Protein AF-W1XLM0-F1 (afdb_monomer)

Secondary structure (DSSP, 8-state):
-HHHHHHHHHHHHHHHHHHHHHHTTSS-----EES-SS-TT-EE-HHHHHHHHHHHHHHHHHH-SHHHHHHHHHHHHHHHHHHHHHHHHHHHHHHS----

Sequence (100 aa):
LATVIASQAVISGVFSLTRQAVRLGYLSPMRIIHTSEMESGQIYIPFVNWMLYVAVVIVIVSFEHSSNLAAAYGIAVTGTMVLTSILSTTVARQNWHWNK

Organism: NCBI:txid408170

pLDDT: mean 82.06, std 13.85, range [43.0, 97.62]

Solvent-accessible surface area (backbone atoms only — not comparable to full-atom values): 5875 Å² total; per-residue (Å²): 109,70,70,57,55,53,52,51,54,52,55,53,4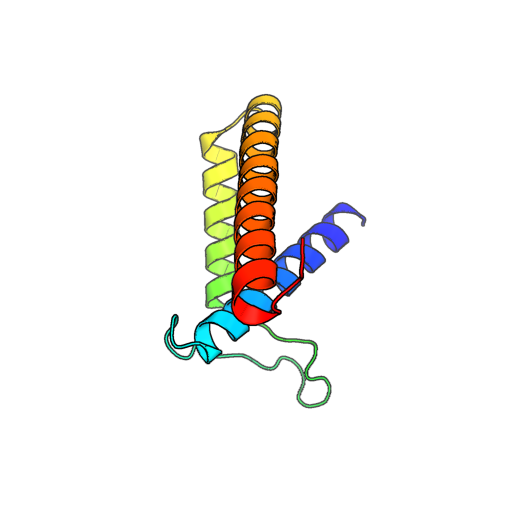9,50,54,51,52,51,50,53,35,34,75,72,64,77,38,79,90,70,79,69,44,68,80,42,99,86,42,96,80,49,73,42,47,66,69,59,54,52,51,50,52,52,52,53,51,50,52,51,70,73,42,76,47,70,68,58,44,51,53,52,49,51,53,52,51,54,50,51,52,52,53,51,52,54,51,50,52,50,47,40,44,70,77,64,60,55,72,133

Foldseek 3Di:
DVVVVVVVVVLLVVVVVVVVCVVVVNDPDADWDPPDPPDPSDTDRPVVVVVVVVVVVCLCVVQVDPVSSVVVVVCVVVVVVVVVVVVVVVCCVPVVVPDD

Structure (mmCIF, N/CA/C/O backbone):
data_AF-W1XLM0-F1
#
_entry.id   AF-W1XLM0-F1
#
loop_
_atom_site.group_PDB
_atom_site.id
_atom_site.type_symbol
_atom_site.label_atom_id
_atom_site.label_alt_id
_atom_site.label_comp_id
_atom_site.label_asym_id
_atom_site.label_entity_id
_atom_site.label_seq_id
_atom_site.pdbx_PDB_ins_code
_atom_site.Cartn_x
_atom_site.Cartn_y
_atom_site.Cartn_z
_atom_site.occupancy
_atom_site.B_is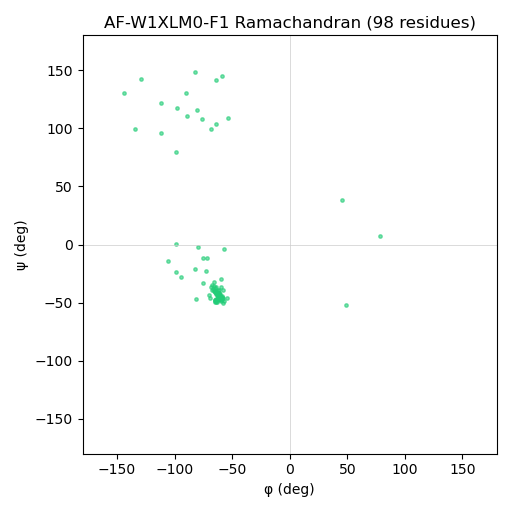o_or_equiv
_atom_site.auth_seq_id
_atom_site.auth_comp_id
_atom_site.auth_asym_id
_atom_site.auth_atom_id
_atom_site.pdbx_PDB_model_num
ATOM 1 N N . LEU A 1 1 ? 17.585 -10.451 -2.277 1.00 81.12 1 LEU A N 1
ATOM 2 C CA . LEU A 1 1 ? 17.111 -10.423 -0.871 1.00 81.12 1 LEU A CA 1
ATOM 3 C C . LEU A 1 1 ? 16.262 -9.181 -0.572 1.00 81.12 1 LEU A C 1
ATOM 5 O O . LEU A 1 1 ? 15.099 -9.348 -0.240 1.00 81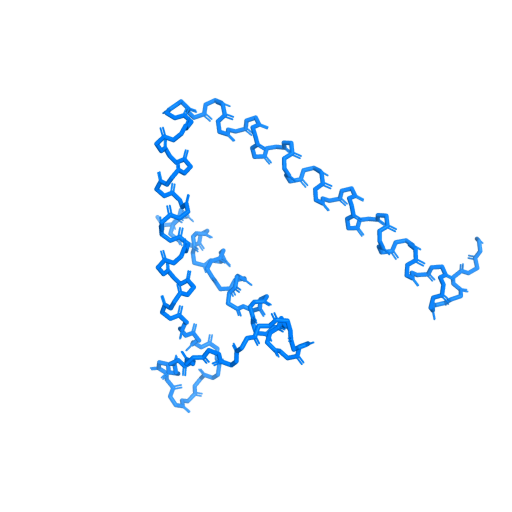.12 1 LEU A O 1
ATOM 9 N N . ALA A 1 2 ? 16.784 -7.957 -0.746 1.00 88.38 2 ALA A N 1
ATOM 10 C CA . ALA A 1 2 ? 16.067 -6.710 -0.429 1.00 88.38 2 ALA A CA 1
ATOM 11 C C . ALA A 1 2 ? 14.688 -6.577 -1.109 1.00 88.38 2 ALA A C 1
ATOM 13 O O . ALA A 1 2 ? 13.703 -6.300 -0.436 1.00 88.38 2 ALA A O 1
ATOM 14 N N . THR A 1 3 ? 14.588 -6.871 -2.411 1.00 88.25 3 THR A N 1
ATOM 15 C CA . THR A 1 3 ? 13.313 -6.850 -3.155 1.00 88.25 3 THR A CA 1
ATOM 16 C C . THR A 1 3 ? 12.280 -7.826 -2.587 1.00 88.25 3 THR A C 1
ATOM 18 O O . THR A 1 3 ? 11.097 -7.511 -2.519 1.00 88.25 3 THR A O 1
ATOM 21 N N . VAL A 1 4 ? 12.729 -8.998 -2.124 1.00 88.12 4 VAL A N 1
ATOM 22 C CA . VAL A 1 4 ? 11.852 -10.014 -1.522 1.00 88.12 4 VAL A CA 1
ATOM 23 C C . VAL A 1 4 ? 11.326 -9.517 -0.178 1.00 88.12 4 VAL A C 1
ATOM 25 O O . VAL A 1 4 ? 10.123 -9.560 0.056 1.00 88.12 4 VAL A O 1
ATOM 28 N N . ILE A 1 5 ? 12.198 -8.964 0.668 1.00 88.94 5 ILE A N 1
ATOM 29 C CA . ILE A 1 5 ? 11.806 -8.398 1.967 1.00 88.94 5 ILE A CA 1
ATOM 30 C C . ILE A 1 5 ? 10.822 -7.236 1.775 1.00 88.94 5 ILE A C 1
ATOM 32 O O . ILE A 1 5 ? 9.785 -7.196 2.434 1.00 88.94 5 ILE A O 1
ATOM 36 N N . ALA A 1 6 ? 11.097 -6.337 0.826 1.00 89.06 6 ALA A N 1
ATOM 37 C CA . ALA A 1 6 ? 10.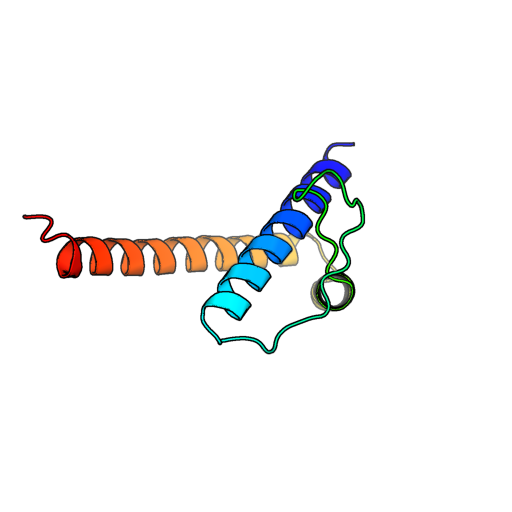199 -5.234 0.494 1.00 89.06 6 ALA A CA 1
ATOM 38 C C . ALA A 1 6 ? 8.817 -5.741 0.047 1.00 89.06 6 ALA A C 1
ATOM 40 O O . ALA A 1 6 ? 7.797 -5.267 0.545 1.00 89.06 6 ALA A O 1
ATOM 41 N N . SER A 1 7 ? 8.770 -6.754 -0.827 1.00 89.69 7 SER A N 1
ATOM 42 C CA . SER A 1 7 ? 7.501 -7.347 -1.270 1.00 89.69 7 SER A CA 1
ATOM 43 C C . SER A 1 7 ? 6.707 -7.979 -0.117 1.00 89.69 7 SER A C 1
ATOM 45 O O . SER A 1 7 ? 5.495 -7.792 -0.030 1.00 89.69 7 SER A O 1
ATOM 47 N N . GLN A 1 8 ? 7.385 -8.650 0.820 1.00 89.62 8 GLN A N 1
ATOM 48 C CA . GLN A 1 8 ? 6.750 -9.263 1.990 1.00 89.62 8 GLN A CA 1
ATOM 49 C C . GLN A 1 8 ? 6.180 -8.223 2.959 1.00 89.62 8 GLN A C 1
ATOM 51 O O . GLN A 1 8 ? 5.080 -8.412 3.485 1.00 89.62 8 GLN A O 1
ATOM 56 N N . ALA A 1 9 ? 6.885 -7.106 3.157 1.00 89.94 9 ALA A N 1
ATOM 57 C CA . ALA A 1 9 ? 6.392 -5.999 3.971 1.00 89.94 9 ALA A CA 1
ATOM 58 C C . ALA A 1 9 ? 5.100 -5.399 3.387 1.00 89.94 9 ALA A C 1
ATOM 60 O O . ALA A 1 9 ? 4.145 -5.158 4.126 1.00 89.94 9 ALA A O 1
ATOM 61 N N . VAL A 1 10 ? 5.031 -5.233 2.060 1.00 90.75 10 VAL A N 1
ATOM 62 C CA . VAL A 1 10 ? 3.827 -4.736 1.372 1.00 90.75 10 VAL A CA 1
ATOM 63 C C . VAL A 1 10 ? 2.660 -5.711 1.523 1.00 90.75 10 VAL A C 1
ATOM 65 O O . VAL A 1 10 ? 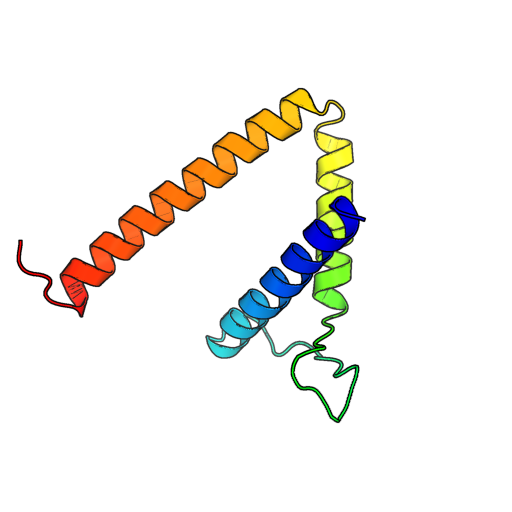1.580 -5.298 1.943 1.00 90.75 10 VAL A O 1
ATOM 68 N N . ILE A 1 11 ? 2.868 -7.004 1.248 1.00 89.69 11 ILE A N 1
ATOM 69 C CA . ILE A 1 11 ? 1.815 -8.030 1.370 1.00 89.69 11 ILE A CA 1
ATOM 70 C C . ILE A 1 11 ? 1.261 -8.066 2.802 1.00 89.69 11 ILE A C 1
ATOM 72 O O . ILE A 1 11 ? 0.046 -8.022 3.006 1.00 89.69 11 ILE A O 1
ATOM 76 N N . SER A 1 12 ? 2.151 -8.059 3.796 1.00 89.12 12 SER A N 1
ATOM 77 C CA . SER A 1 12 ? 1.775 -8.048 5.214 1.00 89.12 12 SER A CA 1
ATOM 78 C C . SER A 1 12 ? 0.982 -6.790 5.590 1.00 89.12 12 SER A C 1
ATOM 80 O O . SER A 1 12 ? -0.031 -6.875 6.292 1.00 89.12 12 SER A O 1
ATOM 82 N N . GLY A 1 13 ? 1.391 -5.623 5.082 1.00 89.25 13 GLY A N 1
ATOM 83 C CA . GLY A 1 13 ? 0.671 -4.363 5.272 1.00 89.25 13 GLY A CA 1
ATOM 84 C C . GLY A 1 13 ? -0.751 -4.407 4.707 1.00 89.25 13 GLY A C 1
ATOM 85 O O . GLY A 1 13 ? -1.705 -4.032 5.392 1.00 89.25 13 GLY A O 1
ATOM 86 N N . VAL A 1 14 ? -0.921 -4.945 3.497 1.00 90.00 14 VAL A N 1
ATOM 87 C CA . VAL A 1 14 ? -2.239 -5.073 2.857 1.00 90.00 14 VAL A CA 1
ATOM 88 C C . VAL A 1 14 ? -3.138 -6.046 3.624 1.00 90.00 14 VAL A C 1
ATOM 90 O O . VAL A 1 14 ? -4.320 -5.754 3.816 1.00 90.00 14 VAL A O 1
ATOM 93 N N . PHE A 1 15 ? -2.612 -7.167 4.128 1.00 87.56 15 PHE A N 1
ATOM 94 C CA . PHE A 1 15 ? -3.390 -8.080 4.977 1.00 87.56 15 PHE A CA 1
ATOM 95 C C . PHE A 1 15 ? -3.875 -7.404 6.268 1.00 87.56 15 PHE A C 1
ATOM 97 O O . PHE A 1 15 ? -5.027 -7.606 6.669 1.00 87.56 15 PHE A O 1
ATOM 104 N N . SER A 1 16 ? -3.048 -6.552 6.885 1.00 86.88 16 SER A N 1
ATOM 105 C CA . SER A 1 16 ? -3.442 -5.760 8.058 1.00 86.88 16 SER A CA 1
ATOM 106 C C . SER A 1 16 ? -4.570 -4.773 7.733 1.00 86.88 16 SER A C 1
ATOM 108 O O . SER A 1 16 ? -5.598 -4.769 8.416 1.00 86.88 16 SER A O 1
ATOM 110 N N . LEU A 1 17 ? -4.432 -3.993 6.655 1.00 89.12 17 LEU A N 1
ATOM 111 C CA . LEU A 1 17 ? -5.460 -3.040 6.212 1.00 89.12 17 LEU A CA 1
ATOM 112 C C . LEU A 1 17 ? -6.775 -3.741 5.858 1.00 89.12 17 LEU A C 1
ATOM 114 O O . LEU A 1 17 ? -7.851 -3.297 6.253 1.00 89.12 17 LEU A O 1
ATOM 118 N N . THR A 1 18 ? -6.689 -4.885 5.182 1.00 88.00 18 THR A N 1
ATOM 119 C CA . THR A 1 18 ? -7.856 -5.700 4.829 1.00 88.00 18 THR A CA 1
ATOM 120 C C . THR A 1 18 ? -8.617 -6.136 6.081 1.00 88.00 18 THR A C 1
ATOM 122 O O . THR A 1 18 ? -9.842 -6.040 6.141 1.00 88.00 18 THR A O 1
ATOM 125 N N . ARG A 1 19 ? -7.904 -6.579 7.122 1.00 83.00 19 ARG A N 1
ATOM 126 C CA . ARG A 1 19 ? -8.522 -6.958 8.397 1.00 83.00 19 ARG A CA 1
ATOM 127 C C . ARG A 1 19 ? -9.181 -5.770 9.094 1.00 83.00 19 ARG A C 1
ATOM 129 O O . ARG A 1 19 ? -10.260 -5.939 9.661 1.00 83.00 19 ARG A O 1
ATOM 136 N N . GLN A 1 20 ? -8.552 -4.596 9.066 1.00 88.12 20 GLN A N 1
ATOM 137 C CA . GLN A 1 20 ? -9.149 -3.371 9.606 1.00 88.12 20 GLN A CA 1
ATOM 138 C C . GLN A 1 20 ? -10.456 -3.040 8.873 1.00 88.12 20 GLN A C 1
ATOM 140 O O . GLN A 1 20 ? -11.469 -2.797 9.522 1.00 88.12 20 GLN A O 1
ATOM 145 N N . ALA A 1 21 ? -10.472 -3.145 7.542 1.00 87.31 21 ALA A N 1
ATOM 146 C CA . ALA A 1 21 ? -11.670 -2.932 6.735 1.00 87.31 21 ALA A CA 1
ATOM 147 C C . ALA A 1 21 ? -12.791 -3.944 7.041 1.00 87.31 21 ALA A C 1
ATOM 149 O O . ALA A 1 21 ? -13.942 -3.541 7.190 1.00 87.31 21 ALA A O 1
ATOM 150 N N . VAL A 1 22 ? -12.473 -5.235 7.212 1.00 85.38 22 VAL A N 1
ATOM 151 C CA . VAL A 1 22 ? -13.455 -6.258 7.634 1.00 85.38 22 VAL A CA 1
ATOM 152 C C . VAL A 1 22 ? -14.022 -5.940 9.024 1.00 85.38 22 VAL A C 1
ATOM 154 O O . VAL A 1 22 ? -15.227 -6.039 9.229 1.00 85.38 22 VAL A O 1
ATOM 157 N N . ARG A 1 23 ? -13.182 -5.509 9.978 1.00 84.19 23 ARG A N 1
ATOM 158 C CA . ARG A 1 23 ? -13.633 -5.122 11.331 1.00 84.19 23 ARG A CA 1
ATOM 159 C C . ARG A 1 23 ? -14.53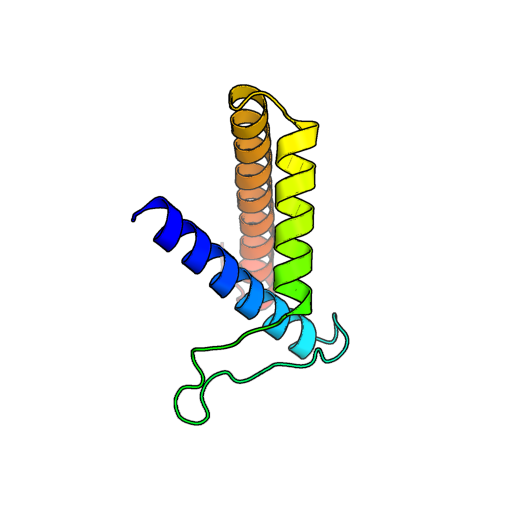0 -3.885 11.335 1.00 84.19 23 ARG A C 1
ATOM 161 O O . ARG A 1 23 ? -15.415 -3.796 12.176 1.00 84.19 23 ARG A O 1
ATOM 168 N N . LEU A 1 24 ? -14.304 -2.957 10.408 1.00 88.25 24 LEU A N 1
ATOM 169 C CA . LEU A 1 24 ? -15.146 -1.777 10.198 1.00 88.25 24 LEU A CA 1
ATOM 170 C C . LEU A 1 24 ? -16.422 -2.086 9.392 1.00 88.25 24 LEU A C 1
ATOM 172 O O . LEU A 1 24 ? -17.233 -1.191 9.182 1.00 88.25 24 LEU A O 1
ATOM 176 N N . GLY A 1 25 ? -16.610 -3.330 8.936 1.00 86.06 25 GLY A N 1
ATOM 177 C CA . GLY A 1 25 ? -17.767 -3.746 8.140 1.00 86.06 25 GLY A CA 1
ATOM 178 C C . GLY A 1 25 ? -17.704 -3.347 6.661 1.00 86.06 25 GLY A C 1
ATOM 179 O O . GLY A 1 25 ? -18.672 -3.566 5.941 1.00 86.06 25 GLY A O 1
ATOM 180 N N . TYR A 1 26 ? -16.581 -2.798 6.180 1.00 85.06 26 TYR A N 1
ATOM 181 C CA . TYR A 1 26 ? -16.413 -2.403 4.773 1.00 85.06 26 TYR A CA 1
ATOM 182 C C . TYR A 1 26 ? -16.245 -3.588 3.818 1.00 85.06 26 TYR A C 1
ATOM 184 O O . TYR A 1 26 ? -16.489 -3.454 2.622 1.00 85.06 26 TYR A O 1
ATOM 192 N N . LEU A 1 27 ? -15.805 -4.741 4.323 1.00 82.56 27 LEU A N 1
ATOM 193 C CA . LEU A 1 27 ? -15.605 -5.955 3.536 1.00 82.56 27 LEU A CA 1
ATOM 194 C C . LEU A 1 27 ? -16.296 -7.136 4.213 1.00 82.56 27 LEU A C 1
ATOM 196 O O . LEU A 1 27 ? -16.265 -7.264 5.437 1.00 82.56 27 LEU A O 1
ATOM 200 N N . SER A 1 28 ? -16.875 -8.022 3.399 1.00 76.12 28 SER A N 1
ATOM 201 C CA . SER A 1 28 ? -17.418 -9.295 3.878 1.00 76.12 28 SER A CA 1
ATOM 202 C C . SER A 1 28 ? -16.315 -10.124 4.558 1.00 76.12 28 SER A C 1
ATOM 204 O O . SER A 1 28 ? -15.161 -10.064 4.113 1.00 76.12 28 SER A O 1
ATOM 206 N N . PRO A 1 29 ? -16.624 -10.901 5.615 1.00 66.00 29 PRO A N 1
ATOM 207 C CA . PRO A 1 29 ? -15.652 -11.763 6.275 1.00 66.00 29 PRO A CA 1
ATOM 208 C C . PRO A 1 29 ? -14.968 -12.702 5.275 1.00 66.00 29 PRO A C 1
ATOM 210 O O . PRO A 1 29 ? -15.563 -13.639 4.748 1.00 66.00 29 PRO A O 1
ATOM 213 N N . MET A 1 30 ? -13.692 -12.443 4.997 1.00 67.88 30 MET A N 1
ATOM 214 C CA . MET A 1 30 ? -12.884 -13.288 4.123 1.00 67.88 30 MET A CA 1
ATOM 215 C C . MET A 1 30 ? -12.331 -14.484 4.894 1.00 67.88 30 MET A C 1
ATOM 217 O O . MET A 1 30 ? -12.034 -14.396 6.086 1.00 67.88 30 MET A O 1
ATOM 221 N N . ARG A 1 31 ? -12.154 -15.609 4.196 1.00 60.53 31 ARG A N 1
ATOM 222 C CA . ARG A 1 31 ? -11.584 -16.836 4.762 1.00 60.53 31 ARG A CA 1
ATOM 223 C C . ARG A 1 31 ? -10.102 -16.607 5.074 1.00 60.53 31 ARG A C 1
ATOM 225 O O . ARG A 1 31 ? -9.260 -16.634 4.179 1.00 60.53 31 ARG A O 1
ATOM 232 N N . ILE A 1 32 ? -9.801 -16.332 6.340 1.00 62.50 32 ILE A N 1
ATOM 233 C CA . ILE A 1 32 ? -8.432 -16.182 6.838 1.00 62.50 32 ILE A CA 1
ATOM 234 C C . ILE A 1 32 ? -7.871 -17.583 7.069 1.00 62.50 32 ILE A C 1
ATOM 236 O O . ILE A 1 32 ? -8.384 -18.321 7.912 1.00 62.50 32 ILE A O 1
ATOM 240 N N . ILE A 1 33 ? -6.832 -17.950 6.320 1.00 60.91 33 ILE A N 1
ATOM 241 C CA . ILE A 1 33 ? -6.098 -19.191 6.560 1.00 60.91 33 ILE A CA 1
ATOM 242 C C . ILE A 1 33 ? -4.984 -18.846 7.546 1.00 60.91 33 ILE A C 1
ATOM 244 O O . ILE A 1 33 ? -4.061 -18.092 7.228 1.00 60.91 33 ILE A O 1
ATOM 248 N N . HIS A 1 34 ? -5.108 -19.359 8.768 1.00 54.66 34 HIS A N 1
ATOM 249 C CA . HIS A 1 34 ? -4.031 -19.309 9.747 1.00 54.66 34 HIS A CA 1
ATOM 250 C C . HIS A 1 34 ? -3.017 -20.368 9.332 1.00 54.66 34 HIS A C 1
ATOM 252 O O . HIS A 1 34 ? -3.301 -21.559 9.407 1.00 54.66 34 HIS A O 1
ATOM 258 N N . THR A 1 35 ? -1.864 -19.938 8.821 1.00 51.28 35 THR A N 1
ATOM 259 C CA . THR A 1 35 ? -0.828 -20.878 8.370 1.00 51.28 35 THR A CA 1
ATOM 260 C C . THR A 1 35 ? -0.083 -21.519 9.554 1.00 51.28 35 THR A C 1
ATOM 262 O O . THR A 1 35 ? 0.617 -22.506 9.363 1.00 51.28 35 THR A O 1
ATOM 265 N N . SER A 1 36 ? -0.271 -21.007 10.780 1.00 43.12 36 SER A N 1
ATOM 266 C CA . SER A 1 36 ? 0.249 -21.576 12.029 1.00 43.12 36 SER A CA 1
ATOM 267 C C . SER A 1 36 ? -0.757 -21.386 13.172 1.00 43.12 36 SER A C 1
ATOM 269 O O . SER A 1 36 ? -1.236 -20.273 13.390 1.00 43.12 36 SER A O 1
ATOM 271 N N . GLU A 1 37 ? -1.067 -22.456 13.912 1.00 46.25 37 GLU A N 1
ATOM 272 C CA . GLU A 1 37 ? -1.907 -22.418 15.126 1.00 46.25 37 GLU A CA 1
ATOM 273 C C . GLU A 1 37 ? -1.198 -21.771 16.334 1.00 46.25 37 GLU A C 1
ATOM 275 O O . GLU A 1 37 ? -1.853 -21.438 17.318 1.00 46.25 37 GLU A O 1
ATOM 280 N N . MET A 1 38 ? 0.122 -21.542 16.268 1.00 46.50 38 MET A N 1
ATOM 281 C CA . MET A 1 38 ? 0.922 -21.015 17.390 1.00 46.50 38 MET A CA 1
ATOM 282 C C . MET A 1 38 ? 1.351 -19.550 17.240 1.00 46.50 38 MET A C 1
ATOM 284 O O . MET A 1 38 ? 1.738 -18.934 18.225 1.00 46.50 38 MET A O 1
ATOM 288 N N . GLU A 1 39 ? 1.238 -18.950 16.053 1.00 43.00 39 GLU A N 1
ATOM 289 C CA . GLU A 1 39 ? 1.697 -17.579 15.798 1.00 43.00 39 GLU A CA 1
ATOM 290 C C . GLU A 1 39 ? 0.633 -16.802 15.013 1.00 43.00 39 GLU A C 1
ATOM 292 O O . GLU A 1 39 ? 0.549 -16.874 13.785 1.00 43.00 39 GLU A O 1
ATOM 297 N N . SER A 1 40 ? -0.160 -15.987 15.718 1.00 47.28 40 SER A N 1
ATOM 298 C CA . SER A 1 40 ? -1.150 -15.063 15.125 1.00 47.28 40 SER A CA 1
ATOM 299 C C . SER A 1 40 ? -0.562 -14.054 14.114 1.00 47.28 40 SER A C 1
ATOM 301 O O . SER A 1 40 ? -1.316 -13.285 13.511 1.00 47.28 40 SER A O 1
ATOM 303 N N . GLY A 1 41 ? 0.763 -14.031 13.922 1.00 50.34 41 GLY A N 1
ATOM 304 C CA . GLY A 1 41 ? 1.477 -13.169 12.979 1.00 50.34 41 GLY A CA 1
ATOM 305 C C . GLY A 1 41 ? 1.519 -13.667 11.527 1.00 50.34 41 GLY A C 1
ATOM 306 O O . GLY A 1 41 ? 1.687 -12.844 10.628 1.00 50.34 41 GLY A O 1
ATOM 307 N N . GLN A 1 42 ? 1.325 -14.965 11.252 1.00 52.69 42 GLN A N 1
ATOM 308 C CA . GLN A 1 42 ? 1.377 -15.506 9.880 1.00 52.69 42 GLN A CA 1
ATOM 309 C C . GLN A 1 42 ? -0.022 -15.678 9.282 1.00 52.69 42 GLN A C 1
ATOM 311 O O . GLN A 1 42 ? -0.616 -16.758 9.252 1.00 52.69 42 GLN A O 1
ATOM 316 N N . ILE A 1 43 ? -0.559 -14.554 8.821 1.00 62.66 43 ILE A N 1
ATOM 317 C CA . ILE A 1 43 ? -1.914 -14.433 8.288 1.00 62.66 43 ILE A CA 1
ATOM 318 C C . ILE A 1 43 ? -1.822 -14.509 6.772 1.00 62.66 43 ILE A C 1
ATOM 320 O O . ILE A 1 43 ? -1.224 -13.630 6.158 1.00 62.66 43 ILE A O 1
ATOM 324 N N . TYR A 1 44 ? -2.438 -15.518 6.161 1.00 71.31 44 TYR A N 1
ATOM 325 C CA . TYR A 1 44 ? -2.537 -15.605 4.709 1.00 71.31 44 TYR A CA 1
ATOM 326 C C . TYR A 1 44 ? -3.987 -15.410 4.268 1.00 71.31 44 TYR A C 1
ATOM 328 O O . TYR A 1 44 ? -4.894 -16.138 4.682 1.00 71.31 44 TYR A O 1
ATOM 336 N N . ILE A 1 45 ? -4.213 -14.401 3.423 1.00 80.38 45 ILE A N 1
ATOM 337 C CA . ILE A 1 45 ? -5.515 -14.139 2.805 1.00 80.38 45 ILE A CA 1
ATOM 338 C C . ILE A 1 45 ? -5.381 -14.433 1.302 1.00 80.38 45 ILE A C 1
ATOM 340 O O . ILE A 1 45 ? -4.931 -13.560 0.552 1.00 80.38 45 ILE A O 1
ATOM 344 N N . PRO A 1 46 ? -5.752 -15.642 0.833 1.00 79.75 46 PRO A N 1
ATOM 345 C CA . PRO A 1 46 ? -5.492 -16.083 -0.542 1.00 79.75 46 PRO A CA 1
ATOM 346 C C . PRO A 1 46 ? -6.112 -15.159 -1.590 1.00 79.75 46 PRO A C 1
ATOM 348 O O . PRO A 1 46 ? -5.478 -14.854 -2.597 1.00 79.75 46 PRO A O 1
ATOM 351 N N . PHE A 1 47 ? -7.326 -14.669 -1.326 1.00 83.69 47 PHE A N 1
ATOM 352 C CA . PHE A 1 47 ? -8.025 -13.741 -2.211 1.00 83.69 47 PHE A CA 1
ATOM 353 C C . PHE A 1 47 ? -7.231 -12.446 -2.429 1.00 83.69 47 PHE A C 1
ATOM 355 O O . PHE A 1 47 ? -7.004 -12.037 -3.563 1.00 83.69 47 PHE A O 1
ATOM 362 N N . VAL A 1 48 ? -6.742 -11.838 -1.345 1.00 87.25 48 VAL A N 1
ATOM 363 C CA . VAL A 1 48 ? -5.962 -10.594 -1.406 1.00 87.25 48 VAL A CA 1
ATOM 364 C C . VAL A 1 48 ? -4.624 -10.824 -2.099 1.00 87.25 48 VAL A C 1
ATOM 366 O O . VAL A 1 48 ? -4.201 -9.988 -2.887 1.00 87.25 48 VAL A O 1
ATOM 369 N N . ASN A 1 49 ? -3.973 -11.965 -1.861 1.00 89.62 49 ASN A N 1
ATOM 370 C CA . ASN A 1 49 ? -2.713 -12.292 -2.526 1.00 89.62 49 ASN A CA 1
ATOM 371 C C . ASN A 1 49 ? -2.873 -12.404 -4.051 1.00 89.62 49 ASN A C 1
ATOM 373 O O . ASN A 1 49 ? -2.079 -11.839 -4.800 1.00 89.62 49 ASN A O 1
ATOM 377 N N . TRP A 1 50 ? -3.918 -13.095 -4.516 1.00 89.44 50 TRP A N 1
ATOM 378 C CA . TRP A 1 50 ? -4.229 -13.184 -5.945 1.00 89.44 50 TRP A CA 1
ATOM 379 C C . TRP A 1 50 ? -4.619 -11.832 -6.538 1.00 89.44 50 TRP A C 1
ATOM 381 O O . TRP A 1 50 ? -4.158 -11.483 -7.623 1.00 89.44 50 TRP A O 1
ATOM 391 N N . MET A 1 51 ? -5.406 -11.042 -5.809 1.00 91.19 51 MET A N 1
ATOM 392 C CA . MET A 1 51 ? -5.761 -9.687 -6.223 1.00 91.19 51 MET A CA 1
ATOM 393 C C . MET A 1 51 ? -4.518 -8.797 -6.373 1.00 91.19 51 MET A C 1
ATOM 395 O O . MET A 1 51 ? -4.390 -8.096 -7.374 1.00 91.19 51 MET A O 1
ATOM 399 N N . LEU A 1 52 ? -3.577 -8.861 -5.423 1.00 91.19 52 LEU A N 1
ATOM 400 C CA . LEU A 1 52 ? -2.300 -8.145 -5.502 1.00 91.19 52 LEU A CA 1
ATOM 401 C C . LEU A 1 52 ? -1.468 -8.600 -6.701 1.00 91.19 52 LEU A C 1
ATOM 403 O O . LEU A 1 52 ? -0.936 -7.757 -7.417 1.00 91.19 52 LEU A O 1
ATOM 407 N N . TYR A 1 53 ? -1.385 -9.909 -6.948 1.00 91.81 53 TYR A N 1
ATOM 408 C CA . TYR A 1 53 ? -0.678 -10.446 -8.109 1.00 91.81 53 TYR A CA 1
ATOM 409 C C . TYR A 1 53 ? -1.249 -9.894 -9.422 1.00 91.81 53 TYR A C 1
ATOM 411 O O . TYR A 1 53 ? -0.505 -9.345 -10.234 1.00 91.81 53 TYR A O 1
ATOM 419 N N . VAL A 1 54 ? -2.572 -9.960 -9.600 1.00 94.69 54 VAL A N 1
ATOM 420 C CA . VAL A 1 54 ? -3.247 -9.437 -10.799 1.00 94.69 54 VAL A CA 1
ATOM 421 C C . VAL A 1 54 ? -3.033 -7.929 -10.942 1.00 94.69 54 VAL A C 1
ATOM 423 O O . VAL A 1 54 ? -2.702 -7.466 -12.031 1.00 94.69 54 VAL A O 1
ATOM 426 N N . ALA A 1 55 ? -3.152 -7.162 -9.856 1.00 91.12 55 ALA A N 1
ATOM 427 C CA . ALA A 1 55 ? -2.928 -5.717 -9.880 1.00 91.12 55 ALA A CA 1
ATOM 428 C C . ALA A 1 55 ? -1.496 -5.360 -10.310 1.00 91.12 55 ALA A C 1
ATOM 430 O O . ALA A 1 55 ? -1.307 -4.484 -11.153 1.00 91.12 55 ALA A O 1
ATOM 431 N N . VAL A 1 56 ? -0.489 -6.066 -9.784 1.00 91.19 56 VAL A N 1
ATOM 432 C CA . VAL A 1 56 ? 0.916 -5.869 -10.172 1.00 91.19 56 VAL A CA 1
ATOM 433 C C . VAL A 1 56 ? 1.125 -6.193 -11.651 1.00 91.19 56 VAL A C 1
ATOM 435 O O . VAL A 1 56 ? 1.759 -5.409 -12.354 1.00 91.19 56 VAL A O 1
ATOM 438 N N . VAL A 1 57 ? 0.558 -7.298 -12.147 1.00 92.56 57 VAL A N 1
ATOM 439 C CA . VAL A 1 57 ? 0.645 -7.666 -13.571 1.00 92.56 57 VAL A CA 1
ATOM 440 C C . VAL A 1 57 ? 0.014 -6.590 -14.459 1.00 92.56 57 VAL A C 1
ATOM 442 O O . VAL A 1 57 ? 0.642 -6.167 -15.427 1.00 92.56 57 VAL A O 1
ATOM 445 N N . ILE A 1 58 ? -1.178 -6.091 -14.110 1.00 92.19 58 ILE A N 1
ATOM 446 C CA . ILE A 1 58 ? -1.852 -5.016 -14.858 1.00 92.19 58 ILE A CA 1
ATOM 447 C C . ILE A 1 58 ? -0.981 -3.760 -14.909 1.00 92.19 58 ILE A C 1
ATOM 449 O O . ILE A 1 58 ? -0.824 -3.171 -15.977 1.00 92.19 58 ILE A O 1
ATOM 453 N N . VAL A 1 59 ? -0.398 -3.351 -13.781 1.00 89.50 59 VAL A N 1
ATOM 454 C CA . VAL A 1 59 ? 0.460 -2.160 -13.718 1.00 89.50 59 VAL A CA 1
ATOM 455 C C . VAL A 1 59 ? 1.710 -2.331 -14.582 1.00 89.50 59 VAL A C 1
ATOM 457 O O . VAL A 1 59 ? 2.061 -1.418 -15.326 1.00 89.50 59 VAL A O 1
ATOM 460 N N . ILE A 1 60 ? 2.356 -3.497 -14.539 1.00 88.81 60 ILE A N 1
ATOM 461 C CA . ILE A 1 60 ? 3.542 -3.774 -15.362 1.00 88.81 60 ILE A CA 1
ATOM 462 C C . ILE A 1 60 ? 3.194 -3.701 -16.855 1.00 88.81 60 ILE A C 1
ATOM 464 O O . ILE A 1 60 ? 3.900 -3.029 -17.605 1.00 88.81 60 ILE A O 1
ATOM 468 N N . VAL A 1 61 ? 2.093 -4.335 -17.272 1.00 89.44 61 VAL A N 1
ATOM 469 C CA . VAL A 1 61 ? 1.645 -4.338 -18.676 1.00 89.44 61 VAL A CA 1
ATOM 470 C C . VAL A 1 61 ? 1.191 -2.949 -19.136 1.00 89.44 61 VAL A C 1
ATOM 472 O O . VAL A 1 61 ? 1.411 -2.591 -20.284 1.00 89.44 61 VAL A O 1
ATOM 475 N N . SER A 1 62 ? 0.583 -2.147 -18.258 1.00 86.88 62 SER A N 1
ATOM 476 C CA . SER A 1 62 ? 0.057 -0.822 -18.626 1.00 86.88 62 SER A CA 1
ATOM 477 C C . SER A 1 62 ? 1.146 0.236 -18.791 1.00 86.88 62 SER A C 1
ATOM 479 O O . SER A 1 62 ? 0.976 1.168 -19.572 1.00 86.88 62 SER A O 1
ATOM 481 N N . PHE A 1 63 ? 2.227 0.143 -18.012 1.00 80.88 63 PHE A N 1
ATOM 482 C CA . PHE A 1 63 ? 3.247 1.191 -17.973 1.00 80.88 63 PHE A CA 1
ATOM 483 C C . PHE A 1 63 ? 4.475 0.894 -18.829 1.00 80.88 63 PHE A C 1
ATOM 485 O O . PHE A 1 63 ? 5.112 1.874 -19.208 1.00 80.88 63 PHE A O 1
ATOM 492 N N . GLU A 1 64 ? 4.764 -0.385 -19.135 1.00 77.00 64 GLU A N 1
ATOM 493 C CA . GLU A 1 64 ? 5.872 -0.953 -19.944 1.00 77.00 64 GLU A CA 1
ATOM 494 C C . GLU A 1 64 ? 7.292 -0.447 -19.597 1.00 77.00 64 GLU A C 1
ATOM 496 O O . GLU A 1 64 ? 8.201 -1.230 -19.320 1.00 77.00 64 GLU A O 1
ATOM 501 N N . HIS A 1 65 ? 7.490 0.869 -19.562 1.00 79.81 65 HIS A N 1
ATOM 502 C CA . HIS A 1 65 ? 8.677 1.592 -19.136 1.00 79.81 65 HIS A CA 1
ATOM 503 C C . HIS A 1 65 ? 8.670 1.935 -17.636 1.00 79.81 65 HIS A C 1
ATOM 505 O O . HIS A 1 65 ? 7.761 2.576 -17.101 1.00 79.81 65 HIS A O 1
ATOM 511 N N . SER A 1 66 ? 9.782 1.619 -16.967 1.00 79.31 66 SER A N 1
ATOM 512 C CA . SER A 1 66 ? 10.020 1.905 -15.544 1.00 79.31 66 SER A CA 1
ATOM 513 C C . SER A 1 66 ? 9.956 3.395 -15.182 1.00 79.31 66 SER A C 1
ATOM 515 O O . SER A 1 66 ? 9.565 3.733 -14.066 1.00 79.31 66 SER A O 1
ATOM 517 N N . SER A 1 67 ? 10.296 4.286 -16.119 1.00 82.19 67 SER A N 1
ATOM 518 C CA . SER A 1 67 ? 10.237 5.742 -15.925 1.00 82.19 67 SER A CA 1
ATOM 519 C C . SER A 1 67 ? 8.807 6.233 -15.669 1.00 82.19 67 SER A C 1
ATOM 521 O O . SER A 1 67 ? 8.550 6.949 -14.700 1.00 82.19 67 SER A O 1
ATOM 523 N N . ASN A 1 68 ? 7.849 5.781 -16.485 1.00 81.81 68 ASN A N 1
ATOM 524 C CA . ASN A 1 68 ? 6.451 6.189 -16.352 1.00 81.81 68 ASN A CA 1
ATOM 525 C C . ASN A 1 68 ? 5.833 5.624 -15.067 1.00 81.81 68 ASN A C 1
ATOM 527 O O . ASN A 1 68 ? 5.077 6.319 -14.387 1.00 81.81 68 ASN A O 1
ATOM 531 N N . LEU A 1 69 ? 6.210 4.396 -14.695 1.00 84.75 69 LEU A N 1
ATOM 532 C CA . LEU A 1 69 ? 5.796 3.782 -13.435 1.00 84.75 69 LEU A CA 1
ATOM 533 C C . LEU A 1 69 ? 6.303 4.573 -12.221 1.00 84.75 69 LEU A C 1
ATOM 535 O O . LEU A 1 69 ? 5.547 4.800 -11.277 1.00 84.75 69 LEU A O 1
ATOM 539 N N . ALA A 1 70 ? 7.562 5.018 -12.246 1.00 85.31 70 ALA A N 1
ATOM 540 C CA . ALA A 1 70 ? 8.151 5.789 -11.155 1.00 85.31 70 ALA A CA 1
ATOM 541 C C . ALA A 1 70 ? 7.454 7.147 -10.969 1.00 85.31 70 ALA A C 1
ATOM 543 O O . ALA A 1 70 ? 7.145 7.528 -9.838 1.00 85.31 70 ALA A O 1
ATOM 544 N N . ALA A 1 71 ? 7.150 7.848 -12.067 1.00 85.75 71 ALA A N 1
ATOM 545 C CA . ALA A 1 71 ? 6.419 9.113 -12.019 1.00 85.75 71 ALA A CA 1
ATOM 546 C C . ALA A 1 71 ? 4.991 8.931 -11.471 1.00 85.75 71 ALA A C 1
ATOM 548 O O . ALA A 1 71 ? 4.577 9.660 -10.566 1.00 85.75 71 ALA A O 1
ATOM 549 N N . ALA A 1 72 ? 4.258 7.924 -11.960 1.00 87.56 72 ALA A N 1
ATOM 550 C CA . ALA A 1 72 ? 2.907 7.618 -11.488 1.00 87.56 72 ALA A CA 1
ATOM 551 C C . ALA A 1 72 ? 2.888 7.214 -10.004 1.00 87.56 72 ALA A C 1
ATOM 553 O O . ALA A 1 72 ? 2.048 7.697 -9.242 1.00 87.56 72 ALA A O 1
ATOM 554 N N . TYR A 1 73 ? 3.844 6.384 -9.577 1.00 88.19 73 TYR A N 1
ATOM 555 C CA . TYR A 1 73 ? 4.020 6.013 -8.174 1.00 88.19 73 TYR A CA 1
ATOM 556 C C . TYR A 1 73 ? 4.283 7.241 -7.296 1.00 88.19 73 TYR A C 1
ATOM 558 O O . TYR A 1 73 ? 3.642 7.394 -6.257 1.00 88.19 73 TYR A O 1
ATOM 566 N N . GLY A 1 74 ? 5.170 8.144 -7.729 1.00 89.12 74 GLY A N 1
ATOM 567 C CA . GLY A 1 74 ? 5.466 9.382 -7.008 1.00 89.12 74 GLY A CA 1
ATOM 568 C C . GLY A 1 74 ? 4.219 10.240 -6.789 1.00 89.12 74 GLY A C 1
ATOM 569 O O . GLY A 1 74 ? 3.925 10.621 -5.657 1.00 89.12 74 GLY A O 1
ATOM 570 N N . ILE A 1 75 ? 3.434 10.470 -7.846 1.00 92.19 75 ILE A N 1
ATOM 571 C CA . ILE A 1 75 ? 2.183 11.240 -7.761 1.00 92.19 75 ILE A CA 1
ATOM 572 C C . ILE A 1 75 ? 1.179 10.558 -6.821 1.00 92.19 75 ILE A C 1
ATOM 574 O O . ILE A 1 75 ? 0.587 11.225 -5.970 1.00 92.19 75 ILE A O 1
ATOM 578 N N . ALA A 1 76 ? 1.007 9.237 -6.931 1.00 91.88 76 ALA A N 1
ATOM 579 C CA . ALA A 1 76 ? 0.084 8.485 -6.085 1.00 91.88 76 ALA A CA 1
ATOM 580 C C . ALA A 1 76 ? 0.477 8.556 -4.599 1.00 91.88 76 ALA A C 1
ATOM 582 O O . ALA A 1 76 ? -0.357 8.872 -3.747 1.00 91.88 76 ALA A O 1
ATOM 583 N N . VAL A 1 77 ? 1.752 8.326 -4.274 1.00 93.44 77 VAL A N 1
ATOM 584 C CA . VAL A 1 77 ? 2.240 8.363 -2.888 1.00 93.44 77 VAL A CA 1
ATOM 585 C C . VAL A 1 77 ? 2.127 9.767 -2.310 1.00 93.44 77 VAL A C 1
ATOM 587 O O . VAL A 1 77 ? 1.538 9.933 -1.243 1.00 93.44 77 VAL A O 1
ATOM 590 N N . THR A 1 78 ? 2.605 10.792 -3.015 1.00 95.31 78 THR A N 1
ATOM 591 C CA . THR A 1 78 ? 2.489 12.174 -2.534 1.00 95.31 78 THR A CA 1
ATOM 592 C C . THR A 1 78 ? 1.026 12.578 -2.352 1.00 95.31 78 THR A C 1
ATOM 594 O O . THR A 1 78 ? 0.679 13.144 -1.317 1.00 95.31 78 THR A O 1
ATOM 597 N N . GLY A 1 79 ? 0.143 12.220 -3.288 1.00 96.00 79 GLY A N 1
ATOM 598 C CA . GLY A 1 79 ? -1.294 12.469 -3.162 1.00 96.00 79 GLY A CA 1
ATOM 599 C C . GLY A 1 79 ? -1.898 11.812 -1.918 1.00 96.00 79 GLY A C 1
ATOM 600 O O . GLY A 1 79 ? -2.590 12.474 -1.143 1.00 96.00 79 GLY A O 1
ATOM 601 N N . THR A 1 80 ? -1.589 10.535 -1.667 1.00 94.94 80 THR A N 1
ATOM 602 C CA . THR A 1 80 ? -2.077 9.832 -0.464 1.00 94.94 80 THR A CA 1
ATOM 603 C C . THR A 1 80 ? -1.523 10.424 0.835 1.00 94.94 80 THR A C 1
ATOM 605 O O . THR A 1 80 ? -2.268 10.555 1.807 1.00 94.94 80 THR A O 1
ATOM 608 N N . MET A 1 81 ? -0.259 10.856 0.862 1.00 96.75 81 MET A N 1
ATOM 609 C CA . MET A 1 81 ? 0.339 11.532 2.021 1.00 96.75 81 MET A CA 1
ATOM 610 C C . MET A 1 81 ? -0.323 12.885 2.308 1.00 96.75 81 MET A C 1
ATOM 612 O O . MET A 1 81 ? -0.595 13.210 3.46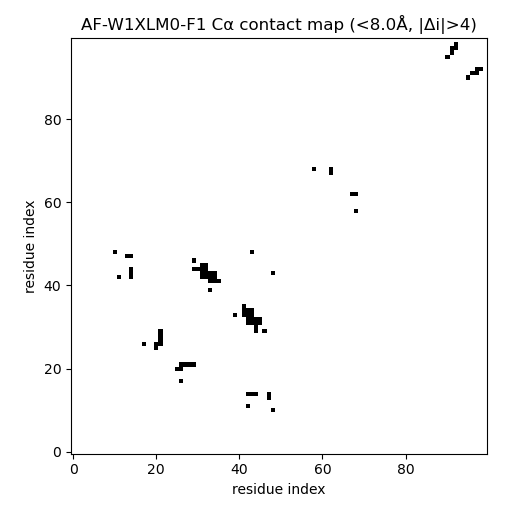5 1.00 96.75 81 MET A O 1
ATOM 616 N N . VAL A 1 82 ? -0.635 13.661 1.268 1.00 97.62 82 VAL A N 1
ATOM 617 C CA . VAL A 1 82 ? -1.347 14.939 1.413 1.00 97.62 82 VAL A CA 1
ATOM 618 C C . VAL A 1 82 ? -2.760 14.707 1.945 1.00 97.62 82 VAL A C 1
ATOM 620 O O . VAL A 1 82 ? -3.158 15.332 2.927 1.00 97.62 82 VAL A O 1
ATOM 623 N N . LEU A 1 83 ? -3.502 13.768 1.353 1.00 96.50 83 LEU A N 1
ATOM 624 C CA . LEU A 1 83 ? -4.860 13.439 1.790 1.00 96.50 83 LEU A CA 1
ATOM 625 C C . LEU A 1 83 ? -4.892 12.967 3.247 1.00 96.50 83 LEU A C 1
ATOM 627 O O . LEU A 1 83 ? -5.686 13.468 4.042 1.00 96.50 83 LEU A O 1
ATOM 631 N N . THR A 1 84 ? -4.003 12.045 3.621 1.00 95.25 84 THR A N 1
ATOM 632 C CA . THR A 1 84 ? -3.916 11.549 5.004 1.00 95.25 84 THR A CA 1
ATOM 633 C C . THR A 1 84 ? -3.515 12.652 5.980 1.00 95.25 84 THR A C 1
ATOM 635 O O . THR A 1 84 ? -4.085 12.722 7.066 1.00 95.25 84 THR A O 1
ATOM 638 N N . SER A 1 85 ? -2.631 13.572 5.586 1.00 95.31 85 SER A N 1
ATOM 639 C CA . SER A 1 85 ? -2.254 14.732 6.407 1.00 95.31 85 SER A CA 1
ATOM 640 C C . SER A 1 85 ? -3.431 15.683 6.646 1.00 95.31 85 SER A C 1
ATOM 642 O O . SER A 1 85 ? -3.641 16.136 7.775 1.00 95.31 85 SER A O 1
ATOM 644 N N . ILE A 1 86 ? -4.245 15.953 5.617 1.00 95.44 86 ILE A N 1
ATOM 645 C CA . ILE A 1 86 ? -5.456 16.783 5.736 1.00 95.44 86 ILE A CA 1
ATOM 646 C C . ILE A 1 86 ? -6.481 16.105 6.653 1.00 95.44 86 ILE A C 1
ATOM 648 O O . ILE A 1 86 ? -7.001 16.742 7.575 1.00 95.44 86 ILE A O 1
ATOM 652 N N . LEU A 1 87 ? -6.746 14.812 6.439 1.00 93.62 87 LEU A N 1
ATOM 653 C CA . LEU A 1 87 ? -7.670 14.033 7.268 1.00 93.62 87 LEU A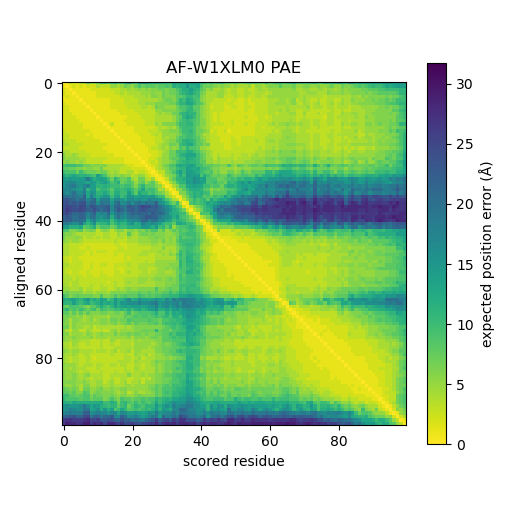 CA 1
ATOM 654 C C . LEU A 1 87 ? -7.201 13.982 8.726 1.00 93.62 87 LEU A C 1
ATOM 656 O O . LEU A 1 87 ? -7.983 14.271 9.629 1.00 93.62 87 LEU A O 1
ATOM 660 N N . SER A 1 88 ? -5.917 13.702 8.958 1.00 92.69 88 SER A N 1
ATOM 661 C CA . SER A 1 88 ? -5.325 13.659 10.297 1.00 92.69 88 SER A CA 1
ATOM 662 C C . SER A 1 88 ? -5.420 15.010 11.000 1.00 92.69 88 SER A C 1
ATOM 664 O O . SER A 1 88 ? -5.801 15.069 12.167 1.00 92.69 88 SER A O 1
ATOM 666 N N . THR A 1 89 ? -5.133 16.108 10.298 1.00 91.75 89 THR A N 1
ATOM 667 C CA . THR A 1 89 ? -5.257 17.460 10.866 1.00 91.75 89 THR A CA 1
ATOM 668 C C . THR A 1 89 ? -6.710 17.782 11.216 1.00 91.75 89 THR A C 1
ATOM 670 O O . THR A 1 89 ? -6.990 18.369 12.261 1.00 91.75 89 THR A O 1
ATOM 673 N N . THR A 1 90 ? -7.652 17.372 10.366 1.00 91.25 90 THR A N 1
ATOM 674 C CA . THR A 1 90 ? -9.089 17.585 10.584 1.00 91.25 90 THR A CA 1
ATOM 675 C C . THR A 1 90 ? -9.583 16.812 11.805 1.00 91.25 90 THR A C 1
ATOM 677 O O . THR A 1 90 ? -10.221 17.397 12.679 1.00 91.25 90 THR A O 1
ATOM 680 N N . VAL A 1 91 ? -9.226 15.529 11.913 1.00 91.25 91 VAL A N 1
ATOM 681 C CA . VAL A 1 91 ? -9.564 14.683 13.067 1.00 91.25 91 VAL A CA 1
ATOM 682 C C . VAL A 1 91 ? -8.944 15.232 14.350 1.00 91.25 91 VAL A C 1
ATOM 684 O O . VAL A 1 91 ? -9.634 15.321 15.362 1.00 91.25 91 VAL A O 1
ATOM 687 N N . ALA A 1 92 ? -7.680 15.661 14.321 1.00 89.81 92 ALA A N 1
ATOM 688 C CA . ALA A 1 92 ? -7.021 16.198 15.507 1.00 89.81 92 ALA A CA 1
ATOM 689 C C . ALA A 1 92 ? -7.650 17.517 15.993 1.00 89.81 92 ALA A C 1
ATOM 691 O O . ALA A 1 92 ? -7.781 17.743 17.196 1.00 89.81 92 ALA A O 1
ATOM 692 N N . ARG A 1 93 ? -8.113 18.369 15.071 1.00 86.38 93 ARG A N 1
ATOM 693 C CA . ARG A 1 93 ? -8.848 19.591 15.430 1.00 86.38 93 ARG A CA 1
ATOM 694 C C . ARG A 1 93 ? -10.239 19.296 15.993 1.00 86.38 93 ARG A C 1
ATOM 696 O O . ARG A 1 93 ? -10.625 19.917 16.976 1.00 86.38 93 ARG A O 1
ATOM 703 N N . GLN A 1 94 ? -10.986 18.377 15.380 1.00 82.50 94 GLN A N 1
ATOM 704 C CA . GLN A 1 94 ? -12.386 18.120 15.744 1.00 82.50 94 GLN A CA 1
ATOM 705 C C . GLN A 1 94 ? -12.534 17.207 16.966 1.00 82.50 94 GLN A C 1
ATOM 707 O O . GLN A 1 94 ? -13.289 17.532 17.873 1.00 82.50 94 GLN A O 1
ATOM 712 N N . ASN A 1 95 ? -11.807 16.089 17.010 1.00 83.25 95 ASN A N 1
ATOM 713 C CA . ASN A 1 95 ? -11.993 15.062 18.040 1.00 83.25 95 ASN A CA 1
ATOM 714 C C . ASN A 1 95 ? -11.047 15.223 19.232 1.00 83.25 95 ASN A C 1
ATOM 716 O O . ASN A 1 95 ? -11.389 14.808 20.336 1.00 83.25 95 ASN A O 1
ATOM 720 N N . TRP A 1 96 ? -9.862 15.807 19.027 1.00 83.19 96 TRP A N 1
ATOM 721 C CA . TRP A 1 96 ? -8.888 16.011 20.106 1.00 83.19 96 TRP A CA 1
ATOM 722 C C . TRP A 1 96 ? -8.892 17.420 20.693 1.00 83.19 96 TRP A C 1
ATOM 724 O O . TRP A 1 96 ? -8.124 17.676 21.617 1.00 83.19 96 TRP A O 1
ATOM 734 N N . HIS A 1 97 ? -9.751 18.323 20.198 1.00 68.25 97 HIS A N 1
ATOM 735 C CA . HIS A 1 97 ? -9.769 19.736 20.594 1.00 68.25 97 HIS A CA 1
ATOM 736 C C . HIS A 1 97 ? -8.3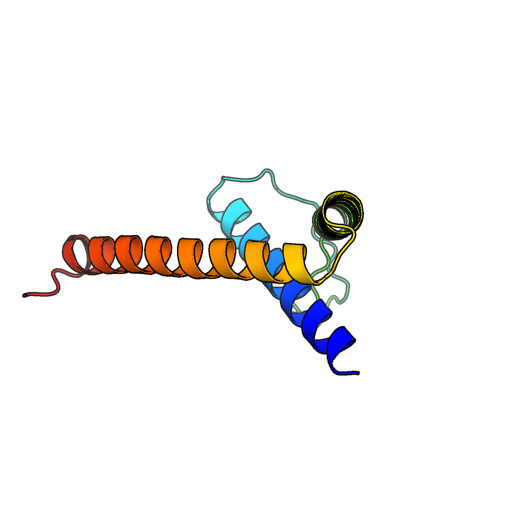61 20.341 20.631 1.00 68.25 97 HIS A C 1
ATOM 738 O O . HIS A 1 97 ? -8.032 21.096 21.549 1.00 68.25 97 HIS A O 1
ATOM 744 N N . TRP A 1 98 ? -7.502 19.970 19.674 1.00 65.50 98 TRP A N 1
ATOM 745 C CA . TRP A 1 98 ? -6.145 20.491 19.652 1.00 65.50 98 TRP A CA 1
ATOM 746 C C . TRP A 1 98 ? -6.236 21.997 19.414 1.00 65.50 98 TRP A C 1
ATOM 748 O O . TRP A 1 98 ? -6.601 22.455 18.327 1.00 65.50 98 TRP A O 1
ATOM 758 N N . ASN A 1 99 ? -6.039 22.744 20.500 1.00 59.97 99 ASN A N 1
ATOM 759 C CA . ASN A 1 99 ? -6.154 24.189 20.522 1.00 59.97 99 ASN A CA 1
ATOM 760 C C . ASN A 1 99 ? -5.072 24.761 19.601 1.00 59.97 99 ASN A C 1
ATOM 762 O O . ASN A 1 99 ? -3.986 24.188 19.522 1.00 59.97 99 ASN A O 1
ATOM 766 N N . LYS A 1 100 ? -5.433 25.823 18.875 1.00 56.72 100 LYS A N 1
ATOM 767 C CA . LYS A 1 100 ? -4.591 26.486 17.867 1.00 56.72 100 LYS A CA 1
ATOM 768 C C . LYS A 1 100 ? -3.128 26.611 18.276 1.00 56.72 100 LYS A C 1
ATOM 770 O O . LYS A 1 100 ? -2.883 27.038 19.424 1.00 56.72 100 LYS A O 1
#

InterPro domains:
  IPR003855 Potassium transporter [PTHR30540] (1-98)
  IPR053951 K+ potassium transporter, integral membrane domain [PF02705] (1-99)

Mean predicted aligned error: 7.94 Å

Radius of gyration: 17.58 Å; Cα contacts (8 Å, |Δi|>4): 42; chains: 1; bounding box: 35×49×40 Å